Protein AF-A0AB37X5D0-F1 (afdb_monomer_lite)

Structure (mmCIF, N/CA/C/O backbone):
data_AF-A0AB37X5D0-F1
#
_entry.id   AF-A0AB37X5D0-F1
#
loop_
_atom_site.group_PDB
_atom_site.id
_atom_site.type_symbol
_atom_site.label_atom_id
_atom_site.label_alt_id
_atom_site.label_comp_id
_atom_site.label_asym_id
_atom_site.label_entity_id
_atom_site.label_seq_id
_atom_site.pdbx_PDB_ins_code
_atom_site.Cartn_x
_atom_site.Cartn_y
_atom_site.Cartn_z
_atom_site.occupancy
_atom_site.B_iso_or_equiv
_atom_site.auth_seq_id
_atom_site.auth_comp_id
_atom_site.auth_asym_id
_atom_site.auth_atom_id
_atom_site.pdbx_PDB_model_num
ATOM 1 N N . MET A 1 1 ? 4.005 -3.005 -15.615 1.00 53.00 1 MET A N 1
ATOM 2 C CA . MET A 1 1 ? 2.850 -3.667 -14.951 1.00 53.00 1 MET A CA 1
ATOM 3 C C . MET A 1 1 ? 3.387 -4.582 -13.861 1.00 53.00 1 MET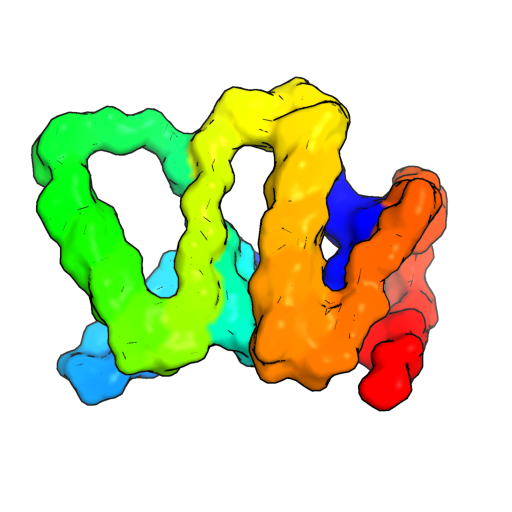 A C 1
ATOM 5 O O . MET A 1 1 ? 4.206 -5.434 -14.180 1.00 53.00 1 MET A O 1
ATOM 9 N N . LEU A 1 2 ? 2.983 -4.385 -12.602 1.00 55.12 2 LEU A N 1
ATOM 10 C CA . LEU A 1 2 ? 3.601 -5.007 -11.413 1.00 55.12 2 LEU A CA 1
ATOM 11 C C . LEU A 1 2 ? 3.617 -6.549 -11.444 1.00 55.12 2 LEU A C 1
ATOM 13 O O . LEU A 1 2 ? 4.578 -7.165 -10.993 1.00 55.12 2 LEU A O 1
ATOM 17 N N . GLU A 1 3 ? 2.622 -7.171 -12.084 1.00 54.94 3 GLU A N 1
ATOM 18 C CA . GLU A 1 3 ? 2.522 -8.630 -12.273 1.00 54.94 3 GLU A CA 1
ATOM 19 C C . GLU A 1 3 ? 3.742 -9.247 -12.991 1.00 54.94 3 GLU A C 1
ATOM 21 O O . GLU A 1 3 ? 4.038 -10.431 -12.830 1.00 54.94 3 GLU A O 1
ATOM 26 N N . ARG A 1 4 ? 4.509 -8.444 -13.748 1.00 57.59 4 ARG A N 1
ATOM 27 C CA . ARG A 1 4 ? 5.751 -8.873 -14.415 1.00 57.59 4 ARG A CA 1
ATOM 28 C C . ARG A 1 4 ? 6.809 -9.391 -13.440 1.00 57.59 4 ARG A C 1
ATOM 30 O O . ARG A 1 4 ? 7.682 -10.139 -13.862 1.00 57.59 4 ARG A O 1
ATOM 37 N N . HIS A 1 5 ? 6.763 -8.999 -12.170 1.00 58.69 5 HIS A N 1
ATOM 38 C CA . HIS A 1 5 ? 7.858 -9.229 -11.224 1.00 58.69 5 HIS A CA 1
ATOM 39 C C . HIS A 1 5 ? 7.674 -10.459 -10.318 1.00 58.69 5 HIS A C 1
ATOM 41 O O . HIS A 1 5 ? 8.518 -10.704 -9.464 1.00 58.69 5 HIS A O 1
ATOM 47 N N . GLY A 1 6 ? 6.623 -11.264 -10.534 1.00 63.69 6 GLY A N 1
ATOM 48 C CA . GLY A 1 6 ? 6.385 -12.508 -9.781 1.00 63.69 6 GLY A CA 1
ATOM 49 C C . GLY A 1 6 ? 5.492 -12.364 -8.547 1.00 63.69 6 GLY A C 1
ATOM 50 O O . GLY A 1 6 ? 5.236 -13.356 -7.871 1.00 63.69 6 GLY A O 1
ATOM 51 N N . LEU A 1 7 ? 4.977 -11.158 -8.294 1.00 71.44 7 LEU A N 1
ATOM 52 C CA . LEU A 1 7 ? 4.044 -10.883 -7.205 1.00 71.44 7 LEU A CA 1
ATOM 53 C C . LEU A 1 7 ? 2.747 -11.709 -7.323 1.00 71.44 7 LEU A C 1
ATOM 55 O O . LEU A 1 7 ? 2.291 -11.974 -8.443 1.00 71.44 7 LEU A O 1
ATOM 59 N N . PRO A 1 8 ? 2.118 -12.083 -6.189 1.00 76.75 8 PRO A N 1
ATOM 60 C CA . PRO A 1 8 ? 0.800 -12.706 -6.197 1.00 76.75 8 PRO A CA 1
ATOM 61 C C . PRO A 1 8 ? -0.229 -11.788 -6.864 1.00 76.75 8 PRO A C 1
ATOM 63 O O . PRO A 1 8 ? -0.056 -10.575 -6.924 1.00 76.75 8 PRO A O 1
ATOM 66 N N . ARG A 1 9 ? -1.315 -12.358 -7.394 1.00 79.94 9 ARG A N 1
ATOM 67 C CA . ARG A 1 9 ? -2.314 -11.563 -8.118 1.00 79.94 9 ARG A CA 1
ATOM 68 C C . ARG A 1 9 ? -2.988 -10.561 -7.166 1.00 79.94 9 ARG A C 1
ATOM 70 O O . ARG A 1 9 ? -3.619 -11.009 -6.205 1.00 79.94 9 ARG A O 1
ATOM 77 N N . PRO A 1 10 ? -2.911 -9.246 -7.430 1.00 86.31 10 PRO A N 1
ATOM 78 C CA . PRO A 1 10 ? -3.586 -8.269 -6.593 1.00 86.31 10 PRO A CA 1
ATOM 79 C C . PRO A 1 10 ? -5.096 -8.249 -6.854 1.00 86.31 10 PRO A C 1
ATOM 81 O O . PRO A 1 10 ? -5.577 -8.637 -7.923 1.00 86.31 10 PRO A O 1
ATOM 84 N N . THR A 1 11 ? -5.841 -7.739 -5.877 1.00 88.75 11 THR A N 1
ATOM 85 C CA . THR A 1 11 ? -7.249 -7.361 -6.024 1.00 88.75 11 THR A CA 1
ATOM 86 C C . THR A 1 11 ? -7.339 -5.849 -6.153 1.00 88.75 11 THR A C 1
ATOM 88 O O . THR A 1 11 ? -6.812 -5.137 -5.310 1.00 88.75 11 THR A O 1
ATOM 91 N N . VAL A 1 12 ? -7.998 -5.360 -7.199 1.00 88.75 12 VAL A N 1
ATOM 92 C CA . VAL A 1 12 ? -8.212 -3.920 -7.414 1.00 88.75 12 VAL A CA 1
ATOM 93 C C . VAL A 1 12 ? -9.522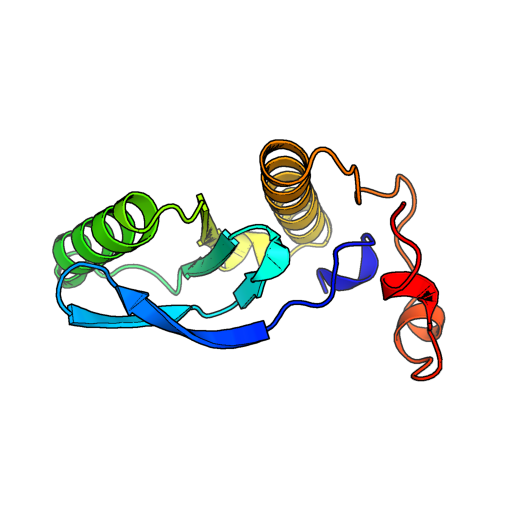 -3.493 -6.756 1.00 88.75 12 VAL A C 1
ATOM 95 O O . VAL A 1 12 ? -10.479 -4.271 -6.788 1.00 88.75 12 VAL A O 1
ATOM 98 N N . ASN A 1 13 ? -9.585 -2.276 -6.206 1.00 89.75 13 ASN A N 1
ATOM 99 C CA . ASN A 1 13 ? -10.764 -1.738 -5.509 1.00 89.75 13 ASN A CA 1
ATOM 100 C C . ASN A 1 13 ? -11.280 -2.688 -4.414 1.00 89.75 13 ASN A C 1
ATOM 102 O O . ASN A 1 13 ? -12.472 -3.002 -4.335 1.00 89.75 13 ASN A O 1
ATOM 106 N N . HIS A 1 14 ? -10.367 -3.205 -3.593 1.00 92.69 14 HIS A N 1
ATOM 107 C CA . HIS A 1 14 ? -10.712 -4.170 -2.558 1.00 92.69 14 HIS A CA 1
ATOM 108 C C . HIS A 1 14 ? -11.367 -3.473 -1.364 1.00 92.69 14 HIS A C 1
ATOM 110 O O . HIS A 1 14 ? -10.777 -2.590 -0.746 1.00 92.69 14 HIS A O 1
ATOM 116 N N . MET A 1 15 ? -12.590 -3.882 -1.030 1.00 94.88 15 MET A N 1
ATOM 117 C CA . MET A 1 15 ? -13.320 -3.346 0.114 1.00 94.88 15 MET A CA 1
ATOM 118 C C . MET A 1 15 ? -12.868 -4.025 1.410 1.00 94.88 15 MET A C 1
ATOM 120 O O . MET A 1 15 ? -12.967 -5.247 1.534 1.00 94.88 15 MET A O 1
ATOM 124 N N . VAL A 1 16 ? -12.470 -3.230 2.401 1.00 93.38 16 VAL A N 1
ATOM 125 C CA . VAL A 1 16 ? -12.126 -3.696 3.749 1.00 93.38 16 VAL A CA 1
ATOM 126 C C . VAL A 1 16 ? -13.028 -3.016 4.770 1.00 93.38 16 VAL A C 1
ATOM 128 O O . VAL A 1 16 ? -13.172 -1.793 4.781 1.00 93.38 16 VAL A O 1
ATOM 131 N N . GLN A 1 17 ? -13.627 -3.825 5.645 1.00 94.06 17 GLN A N 1
ATOM 132 C CA . GLN A 1 17 ? -14.265 -3.338 6.864 1.00 94.06 17 GLN A CA 1
ATOM 133 C C . GLN A 1 17 ? -13.199 -3.166 7.945 1.00 94.06 17 GLN A C 1
ATOM 135 O O . GLN A 1 17 ? -12.469 -4.105 8.268 1.00 94.06 17 GLN A O 1
ATOM 140 N N . LEU A 1 18 ? -13.096 -1.955 8.475 1.00 91.69 18 LEU A N 1
ATOM 141 C CA . LEU A 1 18 ? -12.147 -1.594 9.515 1.00 91.69 18 LEU A CA 1
ATOM 142 C C . LEU A 1 18 ? -12.701 -1.943 10.907 1.00 91.69 18 LEU A C 1
ATOM 144 O O . LEU A 1 18 ? -13.920 -2.015 11.086 1.00 91.69 18 LEU A O 1
ATOM 148 N N . PRO A 1 19 ? -11.833 -2.110 11.923 1.00 88.44 19 PRO A N 1
ATOM 149 C CA . PRO A 1 19 ? -12.263 -2.406 13.292 1.00 88.44 19 PRO A CA 1
ATOM 150 C C . PRO A 1 19 ? -13.186 -1.346 13.911 1.00 88.44 19 PRO A C 1
ATOM 152 O O . PRO A 1 19 ? -13.975 -1.661 14.795 1.00 88.44 19 PRO A O 1
ATOM 155 N N . ASP A 1 20 ? -13.106 -0.100 13.438 1.00 85.75 20 ASP A N 1
ATOM 156 C CA . ASP A 1 20 ? -13.960 1.013 13.868 1.00 85.75 20 ASP A CA 1
ATOM 157 C C . ASP A 1 20 ? -15.347 1.030 13.190 1.00 85.75 20 ASP A C 1
ATOM 159 O O . ASP A 1 20 ? -16.123 1.964 13.384 1.00 85.75 20 ASP A O 1
ATOM 163 N N . GLY A 1 21 ? -15.666 0.008 12.387 1.00 89.25 21 GLY A N 1
ATOM 164 C CA . GLY A 1 21 ? -16.918 -0.108 11.637 1.00 89.25 21 GLY A CA 1
ATOM 165 C C . GLY A 1 21 ? -16.938 0.673 10.321 1.00 89.25 21 GLY A C 1
ATOM 166 O O . GLY A 1 21 ? -17.914 0.587 9.574 1.00 89.25 21 GLY A O 1
ATOM 167 N N . GLY A 1 22 ? -15.878 1.418 10.004 1.00 90.50 22 GLY A N 1
ATOM 168 C CA . GLY A 1 22 ? -15.753 2.099 8.726 1.00 90.50 22 GLY A CA 1
ATOM 169 C C . GLY A 1 22 ? -15.398 1.165 7.575 1.00 90.50 22 GLY A C 1
ATOM 170 O O . GLY A 1 22 ? -14.940 0.040 7.763 1.00 90.50 22 GLY A O 1
ATOM 171 N N . VAL A 1 23 ? -15.590 1.661 6.357 1.00 93.19 23 VAL A N 1
ATOM 172 C CA . VAL A 1 23 ? -15.260 0.938 5.127 1.00 93.19 23 VAL A CA 1
ATOM 173 C C . VAL A 1 23 ? -14.256 1.746 4.324 1.00 93.19 23 VAL A C 1
ATOM 175 O O . VAL A 1 23 ? -14.426 2.954 4.147 1.00 93.19 23 VAL A O 1
ATOM 178 N N . VAL A 1 24 ? -13.224 1.070 3.826 1.00 92.62 24 VAL A N 1
ATOM 179 C CA . VAL A 1 24 ? -12.248 1.628 2.885 1.00 92.62 24 VAL A CA 1
ATOM 180 C C . VAL A 1 24 ? -12.170 0.755 1.638 1.00 92.62 24 VAL A C 1
ATOM 182 O O . VAL A 1 24 ? -12.389 -0.454 1.699 1.00 92.62 24 VAL A O 1
ATOM 185 N N . PHE A 1 25 ? -11.870 1.384 0.505 1.00 92.50 25 PHE A N 1
ATOM 186 C CA . PHE A 1 25 ? -11.605 0.720 -0.769 1.00 92.50 25 PHE A CA 1
ATOM 187 C C . PHE A 1 25 ? -10.150 0.951 -1.129 1.00 92.50 25 PHE A C 1
ATOM 189 O O . PHE A 1 25 ? -9.781 2.098 -1.342 1.00 92.50 25 PHE A O 1
ATOM 196 N N . MET A 1 26 ? -9.364 -0.115 -1.147 1.00 91.81 26 MET A N 1
ATOM 197 C CA . MET A 1 26 ? -7.945 -0.106 -1.491 1.00 91.81 26 MET A CA 1
ATOM 198 C C . MET A 1 26 ? -7.788 -0.174 -3.007 1.00 91.81 26 MET A C 1
ATOM 200 O O . MET A 1 26 ? -8.371 -1.077 -3.624 1.00 91.81 26 MET A O 1
ATOM 204 N N . ASP A 1 27 ? -7.009 0.727 -3.607 1.00 89.81 27 ASP A N 1
ATOM 205 C CA . ASP A 1 27 ? -6.766 0.738 -5.052 1.00 89.81 27 ASP A CA 1
ATOM 206 C C . ASP A 1 27 ? -6.222 -0.614 -5.520 1.00 89.81 27 ASP A C 1
ATOM 208 O O . ASP A 1 27 ? -6.737 -1.206 -6.474 1.00 89.81 27 ASP A O 1
ATOM 212 N N . ILE A 1 28 ? -5.203 -1.130 -4.826 1.00 90.94 28 ILE A N 1
ATOM 213 C CA . ILE A 1 28 ? -4.575 -2.426 -5.083 1.00 90.94 28 ILE A CA 1
ATOM 214 C C . ILE A 1 28 ? -4.265 -3.109 -3.748 1.00 90.94 28 ILE A C 1
ATOM 216 O O . ILE A 1 28 ? -3.402 -2.674 -3.000 1.00 90.94 28 ILE A O 1
ATOM 220 N N . ALA A 1 29 ? -4.889 -4.258 -3.498 1.00 92.56 29 ALA A N 1
ATOM 221 C CA . ALA A 1 29 ? -4.684 -5.048 -2.289 1.00 92.56 29 ALA A CA 1
ATOM 222 C C . ALA A 1 29 ? -4.095 -6.435 -2.581 1.00 92.56 29 ALA A C 1
ATOM 224 O O . ALA A 1 29 ? -4.632 -7.224 -3.368 1.00 92.56 29 ALA A O 1
ATOM 225 N N . PHE A 1 30 ? -3.043 -6.791 -1.848 1.00 90.69 30 PHE A N 1
ATOM 226 C CA . PHE A 1 30 ? -2.530 -8.154 -1.720 1.00 90.69 30 PHE A CA 1
ATOM 227 C C . PHE A 1 30 ? -3.112 -8.783 -0.455 1.00 90.69 30 PHE A C 1
ATOM 229 O O . PHE A 1 30 ? -2.459 -8.878 0.583 1.00 90.69 30 PHE A O 1
ATOM 236 N N . VAL A 1 31 ? -4.373 -9.209 -0.546 1.00 90.94 31 VAL A N 1
ATOM 237 C CA . VAL A 1 31 ? -5.204 -9.623 0.600 1.00 90.94 31 VAL A CA 1
ATOM 238 C C . VAL A 1 31 ? -4.541 -10.692 1.473 1.00 90.94 31 VAL A C 1
ATOM 240 O O . VAL A 1 31 ? -4.562 -10.583 2.695 1.00 90.94 31 VAL A O 1
ATOM 243 N N . GLY A 1 32 ? -3.904 -11.697 0.860 1.00 87.69 32 GLY A N 1
ATOM 244 C CA . GLY A 1 32 ? -3.230 -12.773 1.597 1.00 87.69 32 GLY A CA 1
ATOM 245 C C . GLY A 1 32 ? -2.049 -12.301 2.454 1.00 87.69 32 GLY A C 1
ATOM 246 O O . GLY A 1 32 ? -1.751 -12.927 3.463 1.00 87.69 32 GLY A O 1
ATOM 247 N N . ALA A 1 33 ? -1.419 -11.185 2.081 1.00 89.44 33 ALA A N 1
ATOM 248 C CA . ALA A 1 33 ? -0.304 -10.579 2.807 1.00 89.44 33 ALA A CA 1
ATOM 249 C C . ALA A 1 33 ? -0.714 -9.343 3.628 1.00 89.44 33 ALA A C 1
ATOM 251 O O . ALA A 1 33 ? 0.103 -8.808 4.368 1.00 89.44 33 ALA A O 1
ATOM 252 N N . ARG A 1 34 ? -1.968 -8.883 3.503 1.00 93.62 34 ARG A N 1
ATOM 253 C CA . ARG A 1 34 ? -2.458 -7.609 4.052 1.00 93.62 34 ARG A CA 1
ATOM 254 C C . ARG A 1 34 ? -1.575 -6.415 3.672 1.00 93.62 34 ARG A C 1
ATOM 256 O O . ARG A 1 34 ? -1.211 -5.609 4.522 1.00 93.62 34 ARG A O 1
ATOM 263 N N . VAL A 1 35 ? -1.238 -6.307 2.389 1.00 93.62 35 VAL A N 1
ATOM 264 C CA . VAL A 1 35 ? -0.508 -5.153 1.840 1.00 93.62 35 VAL A CA 1
ATOM 265 C C . VAL A 1 35 ? -1.434 -4.372 0.919 1.00 93.62 35 VAL A C 1
ATOM 267 O O . VAL A 1 35 ? -2.017 -4.946 -0.003 1.00 93.62 35 VAL A O 1
ATOM 270 N N . ASP A 1 36 ? -1.563 -3.082 1.186 1.00 94.25 36 ASP A N 1
ATOM 271 C CA . ASP A 1 36 ? -2.288 -2.091 0.403 1.00 94.25 36 ASP A CA 1
ATOM 272 C C . ASP A 1 36 ? -1.303 -1.240 -0.411 1.00 94.25 36 ASP A C 1
ATOM 274 O O . ASP A 1 36 ? -0.206 -0.913 0.053 1.00 94.25 36 ASP A O 1
ATOM 278 N N . VAL A 1 37 ? -1.681 -0.907 -1.641 1.00 91.44 37 VAL A N 1
ATOM 279 C CA . VAL A 1 37 ? -0.902 -0.084 -2.562 1.00 91.44 37 VAL A CA 1
ATOM 280 C C . VAL A 1 37 ? -1.824 0.958 -3.184 1.00 91.44 37 VAL A C 1
ATOM 282 O O . VAL A 1 37 ? -2.638 0.637 -4.048 1.00 91.44 37 VAL A O 1
ATOM 285 N N . GLU A 1 38 ? -1.647 2.211 -2.779 1.00 90.00 38 GLU A N 1
ATOM 286 C CA . GLU A 1 38 ? -2.516 3.325 -3.167 1.00 90.00 38 GLU A CA 1
ATOM 287 C C . GLU A 1 38 ? -1.784 4.256 -4.135 1.00 90.00 38 GLU A C 1
ATOM 289 O O . GLU A 1 38 ? -0.617 4.619 -3.918 1.00 90.00 38 GLU A O 1
ATOM 294 N N . TYR A 1 39 ? -2.462 4.664 -5.209 1.00 82.19 39 TYR A N 1
ATOM 295 C CA . TYR A 1 39 ? -1.894 5.634 -6.139 1.00 82.19 39 TYR A CA 1
ATOM 296 C C . TYR A 1 39 ? -2.120 7.050 -5.629 1.00 82.19 39 TYR A C 1
ATOM 298 O O . TYR A 1 39 ? -3.239 7.546 -5.546 1.00 82.19 39 TYR A O 1
ATOM 306 N N . ASP A 1 40 ? -1.026 7.761 -5.386 1.00 77.50 40 ASP A N 1
ATOM 307 C CA . ASP A 1 40 ? -1.076 9.188 -5.120 1.00 77.50 40 ASP A CA 1
ATOM 308 C C . ASP A 1 40 ? -1.308 9.956 -6.432 1.00 77.50 40 ASP A C 1
ATOM 310 O O . ASP A 1 40 ? -0.411 10.158 -7.267 1.00 77.50 40 ASP A O 1
ATOM 314 N N . GLY A 1 41 ? -2.553 10.396 -6.593 1.00 62.62 41 GLY A N 1
ATOM 315 C CA . GLY A 1 41 ? -3.003 11.291 -7.644 1.00 62.62 41 GLY A CA 1
ATOM 316 C C . GLY A 1 41 ? -2.861 12.768 -7.280 1.00 62.62 41 GLY A C 1
ATOM 317 O O . GLY A 1 41 ? -3.860 13.460 -7.314 1.00 62.62 41 GLY A O 1
ATOM 318 N N . LYS A 1 42 ? -1.655 13.277 -6.993 1.00 63.16 42 LYS A N 1
ATOM 319 C CA . LYS A 1 42 ? -1.396 14.701 -6.668 1.00 63.16 42 LYS A CA 1
ATOM 320 C C . LYS A 1 42 ? -2.272 15.213 -5.510 1.00 63.16 42 LYS A C 1
ATOM 322 O O . LYS A 1 42 ? -3.335 15.788 -5.729 1.00 63.16 42 LYS A O 1
ATOM 327 N N . HIS A 1 43 ? -1.767 15.089 -4.287 1.00 60.50 43 HIS A N 1
ATOM 328 C CA . HIS A 1 43 ? -2.425 15.631 -3.094 1.00 60.50 43 HIS A CA 1
ATOM 329 C C . HIS A 1 43 ? -2.646 17.149 -3.199 1.00 60.50 43 HIS A C 1
ATOM 331 O O . HIS A 1 43 ? -1.712 17.921 -3.430 1.00 60.50 43 HIS A O 1
ATOM 337 N N . HIS A 1 44 ? -3.888 17.580 -2.981 1.00 68.88 44 HIS A N 1
ATOM 338 C CA . HIS A 1 44 ? -4.213 18.963 -2.643 1.00 68.88 44 HIS A CA 1
ATOM 339 C C . HIS A 1 44 ? -4.092 19.130 -1.118 1.00 68.88 44 HIS A C 1
ATOM 341 O O . HIS A 1 44 ? -4.549 18.266 -0.376 1.00 68.88 44 HIS A O 1
ATOM 347 N N . GLU A 1 45 ? -3.528 20.241 -0.628 1.00 69.62 45 GLU A N 1
ATOM 348 C CA . GLU A 1 45 ? -3.290 20.488 0.815 1.00 69.62 45 GLU A CA 1
ATOM 349 C C . GLU A 1 45 ? -4.536 20.279 1.696 1.00 69.62 45 GLU A C 1
ATOM 351 O O . GLU A 1 45 ? -4.440 19.861 2.844 1.00 69.62 45 GLU A O 1
ATOM 356 N N . GLN A 1 46 ? -5.720 20.508 1.130 1.00 71.12 46 GLN A N 1
ATOM 357 C CA . GLN A 1 46 ? -7.018 20.363 1.793 1.00 71.12 46 GLN A CA 1
ATOM 358 C C . GLN A 1 46 ? -7.384 18.906 2.135 1.00 71.12 46 GLN A C 1
ATOM 360 O O . GLN A 1 46 ? -8.285 18.687 2.939 1.00 71.12 46 GLN A O 1
ATOM 365 N N . GLN A 1 47 ? -6.725 17.917 1.521 1.00 76.94 47 GLN A N 1
ATOM 366 C CA . GLN A 1 47 ? -7.017 16.487 1.695 1.00 76.94 47 GLN A CA 1
ATOM 367 C C . GLN A 1 47 ? -5.972 15.752 2.545 1.00 76.94 47 GLN A C 1
ATOM 369 O O . GLN A 1 47 ? -6.239 14.647 3.006 1.00 76.94 47 GLN A O 1
ATOM 374 N N . TRP A 1 48 ? -4.841 16.398 2.856 1.00 81.69 48 TRP A N 1
ATOM 375 C CA . TRP A 1 48 ? -3.740 15.809 3.627 1.00 81.69 48 TRP A CA 1
ATOM 376 C C . TRP A 1 48 ? -4.192 15.161 4.941 1.00 81.69 48 TRP A C 1
ATOM 378 O O . TRP A 1 48 ? -3.812 14.030 5.238 1.00 81.69 48 TRP A O 1
ATOM 388 N N . GLU A 1 49 ? -5.005 15.864 5.738 1.00 85.31 49 GLU A N 1
ATOM 389 C CA . GLU A 1 49 ? -5.451 15.337 7.032 1.00 85.31 49 GLU A CA 1
ATOM 390 C C . GLU A 1 49 ? -6.329 14.095 6.858 1.00 85.31 49 GLU A C 1
ATOM 392 O O . GLU A 1 49 ? -6.182 13.124 7.600 1.00 85.31 49 GLU A O 1
ATOM 397 N N . ALA A 1 50 ? -7.212 14.102 5.857 1.00 85.50 50 ALA A N 1
ATOM 398 C CA . ALA A 1 50 ? -8.080 12.970 5.561 1.00 85.50 50 ALA A CA 1
ATOM 399 C C . ALA A 1 50 ? -7.271 11.758 5.078 1.00 85.50 50 ALA A C 1
ATOM 401 O O . ALA A 1 50 ? -7.525 10.643 5.538 1.00 85.50 50 ALA A O 1
ATOM 402 N N . ASP A 1 51 ? -6.268 11.974 4.226 1.00 85.62 51 ASP A N 1
ATOM 403 C CA . ASP A 1 51 ? -5.394 10.917 3.711 1.00 85.62 51 ASP A CA 1
ATOM 404 C C . ASP A 1 51 ? -4.507 10.331 4.818 1.00 85.62 51 ASP A C 1
ATOM 406 O O . ASP A 1 51 ? -4.388 9.110 4.947 1.00 85.62 51 ASP A O 1
ATOM 410 N N . ALA A 1 52 ? -3.961 11.177 5.698 1.00 88.00 52 ALA A N 1
ATOM 411 C CA . ALA A 1 52 ? -3.191 10.736 6.859 1.00 88.00 52 ALA A CA 1
ATOM 412 C C . ALA A 1 52 ? -4.048 9.919 7.844 1.00 88.00 52 ALA A C 1
ATOM 414 O O . ALA A 1 52 ? -3.623 8.859 8.307 1.00 88.00 52 ALA A O 1
ATOM 415 N N . GLN A 1 53 ? -5.275 10.368 8.134 1.00 89.88 53 GLN A N 1
ATOM 416 C CA . GLN A 1 53 ? -6.211 9.626 8.986 1.00 89.88 53 GLN A CA 1
ATOM 417 C C . GLN A 1 53 ? -6.643 8.309 8.342 1.00 89.88 53 GLN A C 1
ATOM 419 O O . GLN A 1 53 ? -6.720 7.279 9.014 1.00 89.88 53 GLN A O 1
ATOM 424 N N . ARG A 1 54 ? -6.897 8.308 7.031 1.00 90.25 54 ARG A N 1
ATOM 425 C CA . ARG A 1 54 ? -7.211 7.094 6.275 1.00 90.25 54 ARG A CA 1
ATOM 426 C C . ARG A 1 54 ? -6.074 6.081 6.379 1.00 90.25 54 ARG A C 1
ATOM 428 O O . ARG A 1 54 ? -6.332 4.931 6.735 1.00 90.25 54 ARG A O 1
ATOM 435 N N . ARG A 1 55 ? -4.835 6.511 6.131 1.00 91.88 55 ARG A N 1
ATOM 436 C CA . ARG A 1 55 ? -3.644 5.666 6.259 1.00 91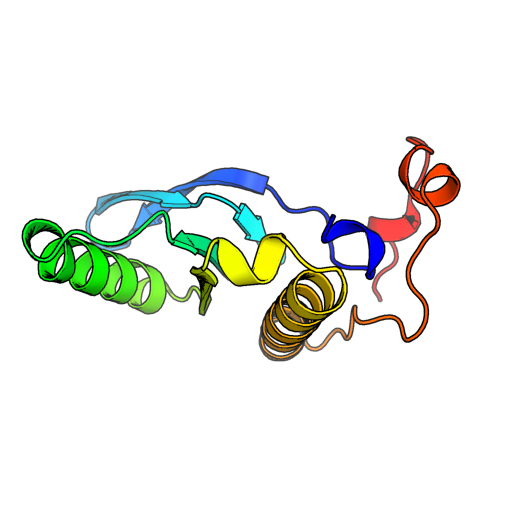.88 55 ARG A CA 1
ATOM 437 C C . ARG A 1 55 ? -3.525 5.077 7.662 1.00 91.88 55 ARG A C 1
ATOM 439 O O . ARG A 1 55 ? -3.399 3.864 7.797 1.00 91.88 55 ARG A O 1
ATOM 446 N N . LEU A 1 56 ? -3.647 5.910 8.698 1.00 91.94 56 LEU A N 1
ATOM 447 C CA . LEU A 1 56 ? -3.566 5.463 10.091 1.00 91.94 56 LEU A CA 1
ATOM 448 C C . LEU A 1 56 ? -4.600 4.372 10.401 1.00 91.94 56 LEU A C 1
ATOM 450 O O . LEU A 1 56 ? -4.296 3.399 11.092 1.00 91.94 56 LEU A O 1
ATOM 454 N N . ARG A 1 57 ? -5.825 4.512 9.884 1.00 93.25 57 ARG A N 1
ATOM 455 C CA . ARG A 1 57 ? -6.901 3.530 10.075 1.00 93.25 57 ARG A CA 1
ATOM 456 C C . ARG A 1 57 ? -6.622 2.207 9.363 1.00 93.25 57 ARG A C 1
ATOM 458 O O . ARG A 1 57 ? -6.885 1.152 9.936 1.00 93.25 57 ARG A O 1
ATOM 465 N N . ILE A 1 58 ? -6.072 2.257 8.150 1.00 93.06 58 ILE A N 1
ATOM 466 C CA . ILE A 1 58 ? -5.660 1.068 7.390 1.00 93.06 58 ILE A CA 1
ATOM 467 C C . ILE A 1 58 ? -4.523 0.337 8.117 1.00 93.06 58 ILE A C 1
ATOM 469 O O . ILE A 1 58 ? -4.626 -0.865 8.376 1.00 93.06 58 ILE A O 1
ATOM 473 N N . GLU A 1 59 ? -3.489 1.068 8.536 1.00 93.50 59 GLU A N 1
ATOM 474 C CA . GLU A 1 59 ? -2.353 0.512 9.281 1.00 93.50 59 GLU A CA 1
ATOM 475 C C . GLU A 1 59 ? -2.800 -0.089 10.624 1.00 93.50 59 GLU A C 1
ATOM 477 O O . GLU A 1 59 ? -2.419 -1.208 10.971 1.00 93.50 59 GLU A O 1
ATOM 482 N N . SER A 1 60 ? -3.711 0.584 11.337 1.00 92.12 60 SER A N 1
ATOM 483 C CA . SER A 1 60 ? -4.295 0.088 12.596 1.00 92.12 60 SER A CA 1
ATOM 484 C C . SER A 1 60 ? -5.170 -1.158 12.412 1.00 92.12 60 SER A C 1
ATOM 486 O O . SER A 1 60 ? -5.321 -1.952 13.339 1.00 92.12 60 SER A O 1
ATOM 488 N N . ALA A 1 61 ? -5.720 -1.377 11.213 1.00 92.94 61 ALA A N 1
ATOM 489 C CA . ALA A 1 61 ? -6.395 -2.623 10.839 1.00 92.94 61 ALA A CA 1
ATOM 490 C C . ALA A 1 61 ? -5.410 -3.761 10.486 1.00 92.94 61 ALA A C 1
ATOM 492 O O . ALA A 1 61 ? -5.823 -4.866 10.112 1.00 92.94 61 ALA A O 1
ATOM 493 N N . GLY A 1 62 ? -4.107 -3.507 10.625 1.00 93.81 62 GLY A N 1
ATOM 494 C CA . GLY A 1 62 ? -3.037 -4.474 10.433 1.00 93.81 62 GLY A CA 1
ATOM 495 C C . GLY A 1 62 ? -2.610 -4.630 8.980 1.00 93.81 62 GLY A C 1
ATOM 496 O O . GLY A 1 62 ? -2.085 -5.691 8.643 1.00 93.81 62 GLY A O 1
ATOM 497 N N . TRP A 1 63 ? -2.828 -3.621 8.137 1.00 95.31 63 TRP A N 1
ATOM 498 C CA . TRP A 1 63 ? -2.362 -3.598 6.750 1.00 95.31 63 TRP A CA 1
ATOM 499 C C . TRP A 1 63 ? -1.078 -2.782 6.6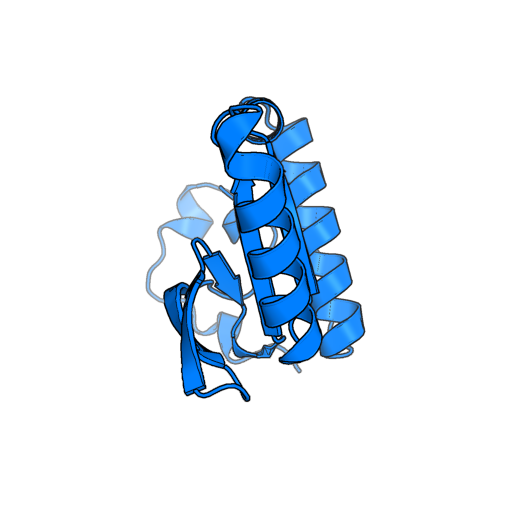09 1.00 95.31 63 TRP A C 1
ATOM 501 O O . TRP A 1 63 ? -0.922 -1.764 7.271 1.00 95.31 63 TRP A O 1
ATOM 511 N N . ASP A 1 64 ? -0.161 -3.215 5.750 1.00 94.31 64 ASP A N 1
ATOM 512 C CA . ASP A 1 64 ? 0.939 -2.349 5.313 1.00 94.31 64 ASP A CA 1
ATOM 513 C C . ASP A 1 64 ? 0.435 -1.414 4.220 1.00 94.31 64 ASP A C 1
ATOM 515 O O . ASP A 1 64 ? -0.288 -1.856 3.331 1.00 94.31 64 ASP A O 1
ATOM 519 N N . TYR A 1 65 ? 0.834 -0.145 4.271 1.00 92.62 65 TYR A N 1
ATOM 520 C CA . TYR A 1 65 ? 0.395 0.881 3.330 1.00 92.62 65 TYR A CA 1
ATOM 521 C C . TYR A 1 65 ? 1.564 1.352 2.459 1.00 92.62 65 TYR A C 1
ATOM 523 O O . TYR A 1 65 ? 2.510 1.973 2.952 1.00 92.62 65 TYR A O 1
ATOM 531 N N . VAL A 1 66 ? 1.498 1.087 1.153 1.00 90.94 66 VAL A N 1
ATOM 532 C CA . VAL A 1 66 ? 2.503 1.523 0.176 1.00 90.94 66 VAL A CA 1
ATOM 533 C C . VAL A 1 66 ? 1.917 2.618 -0.705 1.00 90.94 66 VAL A C 1
ATOM 535 O O . VAL A 1 66 ? 1.050 2.375 -1.537 1.00 90.94 66 VAL A O 1
ATOM 538 N N . GLN A 1 67 ? 2.436 3.834 -0.569 1.00 88.75 67 GLN A N 1
ATOM 539 C CA . GLN A 1 67 ? 2.031 4.950 -1.417 1.00 88.75 67 GLN A CA 1
ATOM 540 C C . GLN A 1 67 ? 2.863 4.995 -2.701 1.00 88.75 67 GLN A C 1
ATOM 542 O O . GLN A 1 67 ? 4.096 5.011 -2.655 1.00 88.75 67 GLN A O 1
ATOM 547 N N . VAL A 1 68 ? 2.195 5.065 -3.853 1.00 85.69 68 VAL A N 1
ATOM 548 C CA . VAL A 1 68 ? 2.840 5.132 -5.168 1.00 85.69 68 VAL A CA 1
ATOM 549 C C . VAL A 1 68 ? 2.480 6.435 -5.864 1.00 85.69 68 VAL A C 1
ATOM 551 O O . VAL A 1 68 ? 1.370 6.618 -6.353 1.00 85.69 68 VAL A O 1
ATOM 554 N N . VAL A 1 69 ? 3.448 7.339 -5.975 1.00 78.94 69 VAL A N 1
ATOM 555 C CA . VAL A 1 69 ? 3.281 8.570 -6.754 1.00 78.94 69 VAL A CA 1
ATOM 556 C C . VAL A 1 69 ? 3.294 8.284 -8.254 1.00 78.94 69 VAL A C 1
ATOM 558 O O . VAL A 1 69 ? 4.070 7.469 -8.754 1.00 78.94 69 VAL A O 1
ATOM 561 N N . ASN A 1 70 ? 2.450 8.997 -9.003 1.00 71.44 70 ASN A N 1
ATOM 562 C CA . ASN A 1 70 ? 2.260 8.790 -10.444 1.00 71.44 70 ASN A CA 1
ATOM 563 C C . ASN A 1 70 ? 3.581 8.812 -11.250 1.00 71.44 70 ASN A C 1
ATOM 565 O O . ASN A 1 70 ? 3.755 8.028 -12.180 1.00 71.44 70 ASN A O 1
ATOM 569 N N . CYS A 1 71 ? 4.560 9.651 -10.881 1.00 61.78 71 CYS A N 1
ATOM 570 C CA . CYS A 1 71 ? 5.859 9.688 -11.566 1.00 61.78 71 CYS A CA 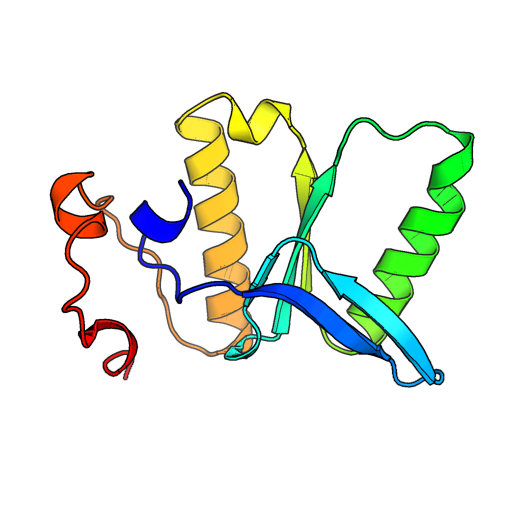1
ATOM 571 C C . CYS A 1 71 ? 6.627 8.358 -11.488 1.00 61.78 71 CYS A C 1
ATOM 573 O O . CYS A 1 71 ? 7.247 7.977 -12.482 1.00 61.78 71 CYS A O 1
ATOM 575 N N . SER A 1 72 ? 6.507 7.614 -10.386 1.00 64.19 72 SER A N 1
ATOM 576 C CA . SER A 1 72 ? 7.120 6.292 -10.230 1.00 64.19 72 SER A CA 1
ATOM 577 C C . SER A 1 72 ? 6.575 5.289 -11.243 1.00 64.19 72 SER A C 1
ATOM 579 O O . SER A 1 72 ? 7.284 4.393 -11.675 1.00 64.19 72 SER A O 1
ATOM 581 N N . MET A 1 73 ? 5.336 5.450 -11.703 1.00 70.56 73 MET A N 1
ATOM 582 C CA . MET A 1 73 ? 4.718 4.494 -12.626 1.00 70.56 73 MET A CA 1
ATOM 583 C C . MET A 1 73 ? 4.963 4.830 -14.098 1.00 70.56 73 MET A C 1
ATOM 585 O O . MET A 1 73 ? 4.631 4.032 -14.977 1.00 70.56 73 MET A O 1
ATOM 589 N N . ARG A 1 74 ? 5.590 5.979 -14.383 1.00 76.00 74 ARG A N 1
ATOM 590 C CA . ARG A 1 74 ? 5.886 6.447 -15.746 1.00 76.00 74 ARG A CA 1
ATOM 591 C C . ARG A 1 74 ? 7.205 5.917 -16.309 1.00 76.00 74 ARG A C 1
ATOM 593 O O . ARG A 1 74 ? 7.384 5.992 -17.521 1.00 76.00 74 ARG A O 1
ATOM 600 N N . SER A 1 75 ? 8.102 5.388 -15.476 1.00 78.44 75 SER A N 1
ATOM 601 C CA . SER A 1 75 ? 9.363 4.769 -15.907 1.00 78.44 75 SER A CA 1
ATOM 602 C C . SER A 1 75 ? 9.414 3.289 -15.527 1.00 78.44 75 SER A C 1
ATOM 604 O O . SER A 1 75 ? 8.804 2.862 -14.548 1.00 78.44 75 SER A O 1
ATOM 606 N N . GLU A 1 76 ? 10.152 2.486 -16.296 1.00 76.38 76 GLU A N 1
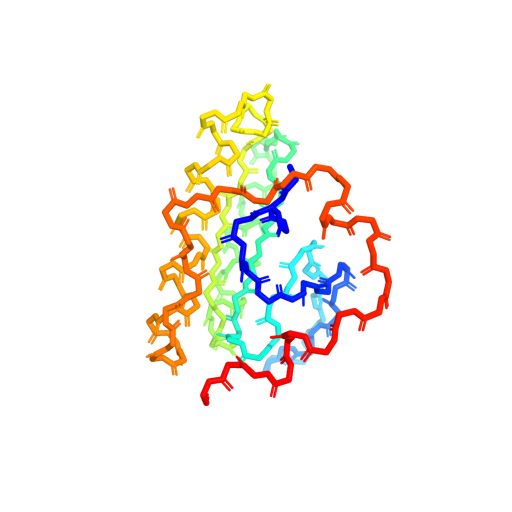ATOM 607 C CA . GLU A 1 76 ? 10.368 1.070 -15.961 1.00 76.38 76 GLU A CA 1
ATOM 608 C C . GLU A 1 76 ? 11.112 0.905 -14.631 1.00 76.38 76 GLU A C 1
ATOM 610 O O . GLU A 1 76 ? 10.777 0.030 -13.837 1.00 76.38 76 GLU A O 1
ATOM 615 N N . GLU A 1 77 ? 12.081 1.781 -14.360 1.00 78.31 77 GLU A N 1
ATOM 616 C CA . GLU A 1 77 ? 12.833 1.807 -13.105 1.00 78.31 77 GLU A CA 1
ATOM 617 C C . GLU A 1 77 ? 11.934 2.110 -11.901 1.00 78.31 77 GLU A C 1
ATOM 619 O O . GLU A 1 77 ? 12.008 1.423 -10.885 1.00 78.31 77 GLU A O 1
ATOM 624 N N . GLY A 1 78 ? 11.023 3.079 -12.024 1.00 78.56 78 GLY A N 1
ATOM 625 C CA . GLY A 1 78 ? 10.086 3.394 -10.953 1.00 78.56 78 GLY A CA 1
ATOM 626 C C . GLY A 1 78 ? 9.057 2.278 -10.736 1.00 78.56 78 GLY A C 1
ATOM 627 O O . GLY A 1 78 ? 8.787 1.909 -9.594 1.00 78.56 78 GLY A O 1
ATOM 628 N N . GLN A 1 79 ? 8.553 1.654 -11.809 1.00 79.31 79 GLN A N 1
ATOM 629 C CA . GLN A 1 79 ? 7.680 0.478 -11.696 1.00 79.31 79 GLN A CA 1
ATOM 630 C C . GLN A 1 79 ? 8.392 -0.687 -10.999 1.00 79.31 79 GLN A C 1
ATOM 632 O O . GLN A 1 79 ? 7.780 -1.389 -10.192 1.00 79.31 79 GLN A O 1
ATOM 637 N N . ARG A 1 80 ? 9.682 -0.883 -11.296 1.00 79.12 80 ARG A N 1
ATOM 638 C CA . ARG A 1 80 ? 10.519 -1.890 -10.644 1.00 79.12 80 ARG A CA 1
ATOM 639 C C . ARG A 1 80 ? 10.708 -1.585 -9.162 1.00 79.12 80 ARG A C 1
ATOM 641 O O . ARG A 1 80 ? 10.505 -2.479 -8.351 1.00 79.12 80 ARG A O 1
ATOM 648 N N . MET A 1 81 ? 11.028 -0.343 -8.808 1.00 81.50 81 MET A N 1
ATOM 649 C CA . MET A 1 81 ? 11.178 0.072 -7.412 1.00 81.50 81 MET A CA 1
ATOM 650 C C . MET A 1 81 ? 9.891 -0.172 -6.614 1.00 81.50 81 MET A C 1
ATOM 652 O O . MET A 1 81 ? 9.943 -0.726 -5.518 1.00 81.50 81 MET A O 1
ATOM 656 N N . VAL A 1 82 ? 8.727 0.172 -7.177 1.00 83.88 82 VAL A N 1
ATOM 657 C CA . VAL A 1 82 ? 7.428 -0.111 -6.545 1.00 83.88 82 VAL A CA 1
ATOM 658 C C . VAL A 1 82 ? 7.236 -1.615 -6.360 1.00 83.88 82 VAL A C 1
ATOM 660 O O . VAL A 1 82 ? 6.880 -2.051 -5.268 1.00 83.88 82 VAL A O 1
ATOM 663 N N . ALA A 1 83 ? 7.509 -2.423 -7.389 1.00 83.06 83 ALA A N 1
ATOM 664 C CA . ALA A 1 83 ? 7.409 -3.877 -7.284 1.00 83.06 83 ALA A CA 1
ATOM 665 C C . ALA A 1 83 ? 8.336 -4.448 -6.200 1.00 83.06 83 ALA A C 1
ATOM 667 O O . ALA A 1 83 ? 7.928 -5.338 -5.458 1.00 83.06 83 ALA A O 1
ATOM 668 N N . GLU A 1 84 ? 9.558 -3.925 -6.084 1.00 83.00 84 GLU A N 1
ATOM 669 C CA . GLU A 1 84 ? 10.538 -4.353 -5.086 1.00 83.00 84 GLU A CA 1
ATOM 670 C C . GLU A 1 84 ? 10.115 -3.989 -3.657 1.00 83.00 84 GLU A C 1
ATOM 672 O O . GLU A 1 84 ? 10.276 -4.795 -2.741 1.00 83.00 84 GLU A O 1
ATOM 677 N N . VAL A 1 85 ? 9.538 -2.801 -3.458 1.00 86.31 85 VAL A N 1
ATOM 678 C CA . VAL A 1 85 ? 8.981 -2.386 -2.162 1.00 86.31 85 VAL A CA 1
ATOM 679 C C . VAL A 1 85 ? 7.800 -3.272 -1.775 1.00 86.31 85 VAL A C 1
ATOM 681 O O . VAL A 1 85 ? 7.793 -3.834 -0.683 1.00 86.31 85 VAL A O 1
ATOM 684 N N . VAL A 1 86 ? 6.836 -3.452 -2.679 1.00 87.62 86 VAL A N 1
ATOM 685 C CA . VAL A 1 86 ? 5.643 -4.275 -2.432 1.00 87.62 86 VAL A CA 1
ATOM 686 C C . VAL A 1 86 ? 6.021 -5.721 -2.122 1.00 87.62 86 VAL A C 1
ATOM 688 O O . VAL A 1 86 ? 5.484 -6.315 -1.191 1.00 87.62 86 VAL A O 1
ATOM 691 N N . ALA A 1 87 ? 6.967 -6.291 -2.866 1.00 84.19 87 ALA A N 1
ATOM 692 C CA . ALA A 1 87 ? 7.426 -7.650 -2.624 1.00 84.19 87 ALA A CA 1
ATOM 693 C C . ALA A 1 87 ? 8.065 -7.824 -1.248 1.00 84.19 87 ALA A C 1
ATOM 695 O O . ALA A 1 87 ? 7.819 -8.841 -0.609 1.00 84.19 87 ALA A O 1
ATOM 696 N N . ARG A 1 88 ? 8.841 -6.837 -0.786 1.00 84.12 88 ARG A N 1
ATOM 697 C CA . ARG A 1 88 ? 9.446 -6.867 0.547 1.00 84.12 88 ARG A CA 1
ATOM 698 C C . ARG A 1 88 ? 8.388 -6.862 1.644 1.00 84.12 88 ARG A C 1
ATOM 700 O O . ARG A 1 88 ? 8.453 -7.695 2.530 1.00 84.12 88 ARG A O 1
ATOM 707 N N . HIS A 1 89 ? 7.365 -6.013 1.526 1.00 88.88 89 HIS A N 1
ATOM 708 C CA . HIS A 1 89 ? 6.230 -6.035 2.456 1.00 88.88 89 HIS A CA 1
ATOM 709 C C . HIS A 1 89 ? 5.513 -7.391 2.457 1.00 88.88 89 HIS A C 1
ATOM 711 O O . HIS A 1 89 ? 5.182 -7.928 3.510 1.00 88.88 89 HIS A O 1
ATOM 717 N N . ILE A 1 90 ? 5.304 -7.990 1.282 1.00 86.06 90 ILE A N 1
ATOM 718 C CA . ILE A 1 90 ? 4.698 -9.323 1.193 1.00 86.06 90 ILE A CA 1
ATOM 719 C C . ILE A 1 90 ? 5.597 -10.379 1.848 1.00 86.06 90 ILE A C 1
ATOM 721 O O . ILE A 1 90 ? 5.090 -11.242 2.564 1.00 86.06 90 ILE A O 1
ATOM 725 N N . GLU A 1 91 ? 6.909 -10.319 1.631 1.00 86.38 91 GLU A N 1
ATOM 726 C CA . GLU A 1 91 ? 7.885 -11.219 2.248 1.00 86.38 91 GLU A CA 1
ATOM 727 C C . GLU A 1 91 ? 7.901 -11.067 3.772 1.00 86.38 91 GLU A C 1
ATOM 729 O O . GLU A 1 91 ? 7.761 -12.066 4.469 1.00 86.38 91 GLU A O 1
ATOM 734 N N . ASP A 1 92 ? 7.945 -9.844 4.296 1.00 86.19 92 ASP A N 1
ATOM 735 C CA . ASP A 1 92 ? 7.923 -9.572 5.738 1.00 86.19 92 ASP A CA 1
ATOM 736 C C . ASP A 1 92 ? 6.643 -10.108 6.405 1.00 86.19 92 ASP A C 1
ATOM 738 O O . ASP A 1 92 ? 6.666 -10.600 7.535 1.00 86.19 92 ASP A O 1
ATOM 742 N N . ARG A 1 93 ? 5.509 -10.053 5.693 1.00 87.12 93 ARG A N 1
ATOM 743 C CA . ARG A 1 93 ? 4.197 -10.491 6.194 1.00 87.12 93 ARG A CA 1
ATOM 744 C C . ARG A 1 93 ? 3.945 -11.991 6.062 1.00 87.12 93 ARG A C 1
ATOM 746 O O . ARG A 1 93 ? 3.194 -12.547 6.862 1.00 87.12 93 ARG A O 1
ATOM 753 N N . THR A 1 94 ? 4.509 -12.636 5.043 1.00 83.31 94 THR A N 1
ATOM 754 C CA . THR A 1 94 ? 4.208 -14.042 4.706 1.00 83.31 94 THR A CA 1
ATOM 755 C C . THR A 1 94 ? 5.384 -14.993 4.916 1.00 83.31 94 THR A C 1
ATOM 757 O O . THR A 1 94 ? 5.183 -16.204 4.944 1.00 83.31 94 THR A O 1
ATOM 760 N N . GLY A 1 95 ? 6.603 -14.470 5.044 1.00 80.00 95 GLY A N 1
ATOM 761 C CA . GLY A 1 95 ? 7.852 -15.232 5.021 1.00 80.00 95 GLY A CA 1
ATOM 762 C C . GLY A 1 95 ? 8.240 -15.763 3.635 1.00 80.00 95 GLY A C 1
ATOM 763 O O . GLY A 1 95 ? 9.216 -16.502 3.524 1.00 80.00 95 GLY A O 1
ATOM 764 N N . ILE A 1 96 ? 7.485 -15.430 2.579 1.00 75.50 96 ILE A N 1
ATOM 765 C CA . ILE A 1 96 ? 7.696 -15.944 1.222 1.00 75.50 96 ILE A CA 1
ATOM 766 C C . ILE A 1 96 ? 8.254 -14.838 0.330 1.00 75.50 96 ILE A C 1
ATOM 768 O O . ILE A 1 96 ? 7.615 -13.808 0.109 1.00 75.50 96 ILE A O 1
ATOM 772 N N . ASN A 1 97 ? 9.423 -15.091 -0.257 1.00 73.69 97 ASN A N 1
ATOM 773 C CA . ASN A 1 97 ? 10.022 -14.188 -1.228 1.00 73.69 97 ASN A CA 1
ATOM 774 C C . ASN A 1 97 ? 9.439 -14.417 -2.632 1.00 73.69 97 ASN A C 1
ATOM 776 O O . ASN A 1 97 ? 9.720 -15.423 -3.287 1.00 73.69 97 ASN A O 1
ATOM 780 N N . TYR A 1 98 ? 8.636 -13.462 -3.102 1.00 67.56 98 TYR A N 1
ATOM 781 C CA . TYR A 1 98 ? 8.040 -13.486 -4.443 1.00 67.56 98 TYR A CA 1
ATOM 782 C C . TYR A 1 98 ? 8.860 -12.726 -5.496 1.00 67.56 98 TYR A C 1
ATOM 784 O O . TYR A 1 98 ? 8.532 -12.774 -6.686 1.00 67.56 98 TYR A O 1
ATOM 792 N N . LEU A 1 99 ? 9.911 -12.008 -5.088 1.00 62.25 99 LEU A N 1
ATOM 793 C CA . LEU A 1 99 ? 10.723 -11.188 -5.981 1.00 62.25 99 LEU A CA 1
ATOM 794 C C . LEU A 1 99 ? 11.571 -12.077 -6.886 1.00 62.25 99 LEU A C 1
ATOM 796 O O . LEU A 1 99 ? 12.458 -12.804 -6.442 1.00 62.25 99 LEU A O 1
ATOM 800 N N . ARG A 1 100 ? 11.337 -11.984 -8.196 1.00 59.06 100 ARG A N 1
ATOM 801 C CA . ARG A 1 100 ? 12.211 -12.625 -9.182 1.00 59.06 100 ARG A CA 1
ATOM 802 C C . ARG A 1 100 ? 13.245 -11.634 -9.701 1.00 59.06 100 ARG A C 1
ATOM 804 O O . ARG A 1 100 ? 12.916 -10.519 -10.094 1.00 59.06 100 ARG A O 1
ATOM 811 N N . THR A 1 101 ? 14.490 -12.090 -9.812 1.00 52.66 101 THR A N 1
ATOM 812 C CA . THR A 1 101 ? 15.616 -11.355 -10.415 1.00 52.66 101 THR A CA 1
ATOM 813 C C . THR A 1 101 ? 15.439 -11.073 -11.913 1.00 52.66 101 THR A C 1
ATOM 815 O O . THR A 1 101 ? 16.124 -10.206 -12.452 1.00 52.66 101 THR A O 1
ATOM 818 N N . THR A 1 102 ? 14.513 -11.757 -12.596 1.00 51.62 102 THR A N 1
ATOM 819 C CA . THR A 1 102 ? 14.207 -11.560 -14.024 1.00 51.62 102 THR A CA 1
ATOM 820 C C . THR A 1 102 ? 12.701 -11.316 -14.223 1.00 51.62 102 THR A C 1
ATOM 822 O O . THR A 1 102 ? 11.909 -12.184 -13.844 1.00 51.62 102 THR A O 1
ATOM 825 N N . PRO A 1 103 ? 12.277 -10.177 -14.815 1.00 54.03 103 PRO A N 1
ATOM 826 C CA . PRO A 1 103 ? 10.867 -9.905 -15.109 1.00 54.03 103 PRO A CA 1
ATOM 827 C C . PRO A 1 103 ? 10.289 -10.859 -16.169 1.00 54.03 103 PRO A C 1
ATOM 829 O O . PRO A 1 103 ? 10.990 -11.266 -17.093 1.00 54.03 103 PRO A O 1
ATOM 832 N N . PHE A 1 104 ? 8.994 -11.170 -16.087 1.00 50.25 104 PHE A N 1
ATOM 833 C CA . PHE A 1 104 ? 8.263 -11.891 -17.134 1.00 50.25 104 PHE A CA 1
ATOM 834 C C . PHE A 1 104 ? 8.124 -11.054 -18.419 1.00 50.25 104 PHE A C 1
ATOM 836 O O . PHE A 1 104 ? 7.973 -9.827 -18.387 1.00 50.25 104 PHE A O 1
ATOM 843 N N . THR A 1 105 ? 8.110 -11.724 -19.572 1.00 53.59 105 THR A N 1
ATOM 844 C CA . THR A 1 105 ? 7.755 -11.102 -20.859 1.00 53.59 105 THR A CA 1
ATOM 845 C C . THR A 1 105 ? 6.238 -10.864 -20.965 1.00 53.59 105 THR A C 1
ATOM 847 O O . THR A 1 105 ? 5.452 -11.457 -20.225 1.00 53.59 105 THR A O 1
ATOM 850 N N . LEU A 1 106 ? 5.796 -9.992 -21.889 1.00 40.22 106 LEU A N 1
ATOM 851 C CA . LEU A 1 106 ? 4.360 -9.743 -22.155 1.00 40.22 106 LEU A CA 1
ATOM 852 C C . LEU A 1 106 ? 3.596 -11.026 -22.497 1.00 40.22 106 LEU A C 1
ATOM 854 O O . LEU A 1 106 ? 2.475 -11.228 -22.040 1.00 40.22 106 LEU A O 1
ATOM 858 N N . GLU A 1 107 ? 4.224 -11.901 -23.274 1.00 47.47 107 GLU A N 1
ATOM 859 C CA . GLU A 1 107 ? 3.660 -13.181 -23.707 1.00 47.47 107 GLU A CA 1
ATOM 860 C C . GLU A 1 107 ? 3.478 -14.139 -22.525 1.00 47.47 107 GLU A C 1
ATOM 862 O O . GLU A 1 107 ? 2.466 -14.829 -22.425 1.00 47.47 107 GLU A O 1
ATOM 867 N N . GLN A 1 108 ? 4.411 -14.116 -21.568 1.00 50.28 108 GLN A N 1
ATOM 868 C CA . GLN A 1 108 ? 4.341 -14.912 -20.341 1.00 50.28 108 GLN A CA 1
ATOM 869 C C . GLN A 1 108 ? 3.285 -14.404 -19.341 1.00 50.28 108 GLN A C 1
ATOM 871 O O . GLN A 1 108 ? 2.893 -15.157 -18.448 1.00 50.28 108 GLN A O 1
ATOM 876 N N . LEU A 1 109 ? 2.824 -13.156 -19.484 1.00 39.62 109 LEU A N 1
ATOM 877 C CA . LEU A 1 109 ? 1.727 -12.567 -18.703 1.00 39.62 109 LEU A CA 1
ATOM 878 C C . LEU A 1 109 ? 0.345 -12.814 -19.310 1.00 39.62 109 LEU A C 1
ATOM 880 O O . LEU A 1 109 ? -0.639 -12.872 -18.579 1.00 39.62 109 LEU A O 1
ATOM 884 N N . ALA A 1 110 ? 0.260 -12.969 -20.632 1.00 39.53 110 ALA A N 1
ATOM 885 C CA . ALA A 1 110 ? -1.005 -13.162 -21.338 1.00 39.53 110 ALA A CA 1
ATOM 886 C C . ALA A 1 110 ? -1.578 -14.590 -21.205 1.00 39.53 110 ALA A C 1
ATOM 888 O O . ALA A 1 110 ? -2.760 -14.810 -21.491 1.00 39.53 110 ALA A O 1
ATOM 889 N N . ASP A 1 111 ? -0.776 -15.564 -20.760 1.00 45.47 111 ASP A N 1
ATOM 890 C CA . ASP A 1 111 ? -1.211 -16.956 -20.624 1.00 45.47 111 ASP A CA 1
ATOM 891 C C . ASP A 1 111 ? -2.109 -17.170 -19.387 1.00 45.47 111 ASP A C 1
ATOM 893 O O . ASP A 1 111 ? -1.656 -17.335 -18.250 1.00 45.47 111 ASP A O 1
ATOM 897 N N . ARG A 1 112 ? -3.427 -17.207 -19.633 1.00 41.47 112 ARG A N 1
ATOM 898 C CA . ARG A 1 112 ? -4.492 -17.426 -18.635 1.00 41.47 112 ARG A CA 1
ATOM 899 C C . ARG A 1 112 ? -4.458 -18.804 -17.947 1.00 41.47 112 ARG A C 1
ATOM 901 O O . ARG A 1 112 ? -5.271 -19.028 -17.053 1.00 41.47 112 ARG A O 1
ATOM 908 N N . ARG A 1 113 ? -3.573 -19.739 -18.329 1.00 45.94 113 ARG A N 1
ATOM 909 C CA . ARG A 1 113 ? -3.526 -21.111 -17.771 1.00 45.94 113 ARG A CA 1
ATOM 910 C C . ARG A 1 113 ? -2.709 -21.272 -16.484 1.00 45.94 113 ARG A C 1
ATOM 912 O O . ARG A 1 113 ? -2.613 -22.385 -15.972 1.00 45.94 113 ARG A O 1
ATOM 919 N N . ARG A 1 114 ? -2.073 -20.224 -15.955 1.00 46.81 114 ARG A N 1
ATOM 920 C CA . ARG A 1 114 ? -1.019 -20.406 -14.942 1.00 46.81 114 ARG A CA 1
ATOM 921 C C . ARG A 1 114 ? -1.516 -20.796 -13.550 1.00 46.81 114 ARG A C 1
ATOM 923 O O . ARG A 1 114 ? -1.693 -19.976 -12.682 1.00 46.81 114 ARG A O 1
ATOM 930 N N . SER A 1 115 ? -1.501 -22.077 -13.232 1.00 38.31 115 SER A N 1
ATOM 931 C CA . SER A 1 115 ? -1.499 -22.603 -11.858 1.00 38.31 115 SER A CA 1
ATOM 932 C C . SER A 1 115 ? -0.292 -22.183 -10.980 1.00 38.31 115 SER A C 1
ATOM 934 O O . SER A 1 115 ? -0.092 -22.779 -9.929 1.00 38.31 115 SER A O 1
ATOM 936 N N . LEU A 1 116 ? 0.509 -21.176 -11.356 1.00 42.41 116 LEU A N 1
ATOM 937 C CA . LEU A 1 116 ? 1.756 -20.799 -10.666 1.00 42.41 116 LEU A CA 1
ATOM 938 C C . LEU A 1 116 ? 1.553 -20.037 -9.348 1.00 42.41 116 LEU A C 1
ATOM 940 O O . LEU A 1 116 ? 2.452 -20.009 -8.520 1.00 42.41 116 LEU A O 1
ATOM 944 N N . TRP A 1 117 ? 0.373 -19.462 -9.117 1.00 45.06 117 TRP A N 1
ATOM 945 C CA . TRP A 1 117 ? -0.015 -18.876 -7.824 1.00 45.06 117 TRP A CA 1
ATOM 946 C C . TRP A 1 117 ? -0.484 -19.920 -6.803 1.00 45.06 117 TRP A C 1
ATOM 948 O O . TRP A 1 117 ? -0.702 -19.586 -5.645 1.00 45.06 117 TRP A O 1
ATOM 958 N N . LYS A 1 118 ? -0.665 -21.180 -7.227 1.00 40.38 118 LYS A N 1
ATOM 959 C CA . LYS A 1 118 ? -0.957 -22.314 -6.332 1.00 40.38 118 LYS A CA 1
ATOM 960 C C . LYS A 1 118 ? 0.312 -23.007 -5.824 1.00 40.38 118 LYS A C 1
ATOM 962 O O . LYS A 1 118 ? 0.209 -23.983 -5.095 1.00 40.38 118 LYS A O 1
ATOM 967 N N . THR A 1 119 ? 1.480 -22.533 -6.247 1.00 38.88 119 THR A N 1
ATOM 968 C CA . THR A 1 119 ? 2.791 -23.092 -5.907 1.00 38.88 119 THR A CA 1
ATOM 969 C C . THR A 1 119 ? 3.753 -21.962 -5.547 1.00 38.88 119 THR A C 1
ATOM 971 O O . THR A 1 119 ? 4.834 -21.845 -6.117 1.00 38.88 119 THR A O 1
ATOM 974 N N . ALA A 1 120 ? 3.334 -21.080 -4.645 1.00 37.12 120 ALA A N 1
ATOM 975 C CA . ALA A 1 120 ? 4.270 -20.689 -3.601 1.00 37.12 120 ALA A CA 1
ATOM 976 C C . ALA A 1 120 ? 4.326 -21.866 -2.607 1.00 37.12 120 ALA A C 1
ATOM 978 O O . ALA A 1 120 ? 3.319 -22.579 -2.518 1.00 37.12 120 ALA A O 1
ATOM 979 N N . PRO A 1 121 ? 5.472 -22.148 -1.968 1.00 46.12 121 PRO A N 1
ATOM 980 C CA . PRO A 1 121 ? 5.526 -23.170 -0.926 1.00 46.12 121 PRO A CA 1
ATOM 981 C C . PRO A 1 121 ? 4.468 -22.939 0.161 1.00 46.12 121 PRO A C 1
ATOM 983 O O . PRO A 1 121 ? 4.116 -21.761 0.408 1.00 46.12 121 PRO A O 1
#

pLDDT: mean 75.94, std 17.51, range [37.12, 95.31]

InterPro domains:
  IPR007569 Domain of unknown function DUF559 [PF04480] (25-79)

Radius of gyration: 15.24 Å; chains: 1; bounding box: 32×44×38 Å

Foldseek 3Di:
DLVQFQDADWDAQDWDQFPVRDIDTARTAPPVQQEGEHEDPDDDPVCVVVVVVVCVRSVVSVHHYHYQYPVLVVDPNSSVVSSVVRQVSSCVRPVFRRGDPGTHDPVRVPDPPDPPSVPPD

Secondary structure (DSSP, 8-state):
-GGGGTPPPPEEEEEEE-TTS-EEEEEEEEGGGTEEEEEE----GGGHHHHHHHHHHHHHTT-EEEEEEHHHHTSHHHHHHHHHHHHHHHHHHHS-----SSPPPHHHHH-TT-GGGG---

Organism: NCBI:txid1690

Sequence (121 aa):
MLERHGLPRPTVNHMVQLPDGGVVFMDIAFVGARVDVEYDGKHHEQQWEADAQRRLRIESAGWDYVQVVNCSMRSEEGQRMVAEVVARHIEDRTGINYLRTTPFTLEQLADRRRSLWKTAP